Protein AF-A0A6N6STK9-F1 (afdb_monomer_lite)

Radius of gyration: 29.56 Å; chains: 1; bounding box: 48×67×91 Å

Foldseek 3Di:
DDDDDDDDDDDDDDDDDDDDPDDDDDDDPDPPPPPPPPPDDDDLDPPLLLLLLLLLLPVQQPPLDDPVLSVLSVVLNVVVLVVLVVPDPVSNVVSVVPSVVSNVVSCVQRVDNVSNDPVSSVSSVVSSVSSVVSVVPD

pLDDT: mean 76.58, std 23.42, range [32.66, 98.31]

Structure (mmCIF, N/CA/C/O backbone):
data_AF-A0A6N6STK9-F1
#
_entry.id   AF-A0A6N6STK9-F1
#
loop_
_atom_site.group_PDB
_atom_site.id
_atom_site.type_symbol
_atom_site.label_atom_id
_atom_site.label_alt_id
_atom_site.label_comp_id
_atom_site.label_asym_id
_atom_site.label_entity_id
_atom_site.label_seq_id
_atom_site.pdbx_PDB_ins_code
_atom_site.Cartn_x
_atom_site.Cartn_y
_atom_site.Cartn_z
_atom_site.occupancy
_atom_site.B_iso_or_equiv
_atom_site.auth_seq_id
_atom_site.auth_comp_id
_atom_site.auth_asym_id
_atom_site.auth_atom_id
_atom_site.pdbx_PDB_model_num
ATOM 1 N N . MET A 1 1 ? -16.388 42.573 -75.887 1.00 38.38 1 MET A N 1
ATOM 2 C CA . MET A 1 1 ? -17.301 43.676 -75.509 1.00 38.38 1 MET A CA 1
ATOM 3 C C . MET A 1 1 ? -17.906 43.329 -74.152 1.00 38.38 1 MET A C 1
ATOM 5 O O . MET A 1 1 ? -18.681 42.394 -74.072 1.00 38.38 1 MET A O 1
ATOM 9 N N . LEU A 1 2 ? -17.276 43.775 -73.062 1.00 44.00 2 LEU A N 1
ATOM 10 C CA . LEU A 1 2 ? -17.683 44.933 -72.243 1.00 44.00 2 LEU A CA 1
ATOM 11 C C . LEU A 1 2 ? -18.998 44.718 -71.475 1.00 44.00 2 LEU A C 1
ATOM 13 O O . LEU A 1 2 ? -20.073 44.893 -72.038 1.00 44.00 2 LEU A O 1
ATOM 17 N N . ARG A 1 3 ? -18.891 44.487 -70.158 1.00 40.38 3 ARG A N 1
ATOM 18 C CA . ARG A 1 3 ? -19.754 45.169 -69.180 1.00 40.38 3 ARG A CA 1
ATOM 19 C C . ARG A 1 3 ? -19.182 45.097 -67.761 1.00 40.38 3 ARG A C 1
ATOM 21 O O . ARG A 1 3 ? -19.411 44.166 -67.003 1.00 40.38 3 ARG A O 1
ATOM 28 N N . ILE A 1 4 ? -18.418 46.139 -67.451 1.00 51.75 4 ILE A N 1
ATOM 29 C CA . ILE A 1 4 ? -18.097 46.627 -66.111 1.00 51.75 4 ILE A CA 1
ATOM 30 C C . ILE A 1 4 ? -19.404 47.133 -65.491 1.00 51.75 4 ILE A C 1
ATOM 32 O O . ILE A 1 4 ? -20.083 47.938 -66.124 1.00 51.75 4 ILE A O 1
ATOM 36 N N . TRP A 1 5 ? -19.744 46.705 -64.276 1.00 32.66 5 TRP A N 1
ATOM 37 C CA . TRP A 1 5 ? -20.759 47.365 -63.449 1.00 32.66 5 TRP A CA 1
ATOM 38 C C . TRP A 1 5 ? -20.250 47.466 -62.006 1.00 32.66 5 TRP A C 1
ATOM 40 O O . TRP A 1 5 ? -20.144 46.446 -61.329 1.00 32.66 5 TRP A O 1
ATOM 50 N N . PRO A 1 6 ? -19.928 48.677 -61.523 1.00 59.69 6 PRO A N 1
ATOM 51 C CA . PRO A 1 6 ? -19.778 48.961 -60.110 1.00 59.69 6 PRO A CA 1
ATOM 52 C C . PRO A 1 6 ? -21.109 49.514 -59.591 1.00 59.69 6 PRO A C 1
ATOM 54 O O . PRO A 1 6 ? -21.715 50.376 -60.226 1.00 59.69 6 PRO A O 1
ATOM 57 N N . ARG A 1 7 ? -21.566 49.077 -58.420 1.00 47.59 7 ARG A N 1
ATOM 58 C CA . ARG A 1 7 ? -22.575 49.832 -57.671 1.00 47.59 7 ARG A CA 1
ATOM 59 C C . ARG A 1 7 ?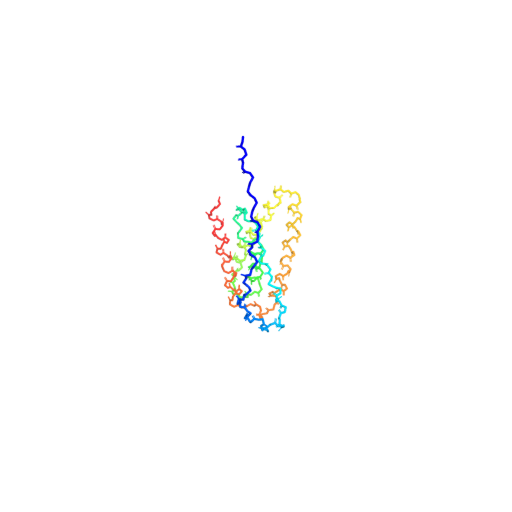 -22.292 49.740 -56.183 1.00 47.59 7 ARG A C 1
ATOM 61 O O . ARG A 1 7 ? -22.595 48.767 -55.506 1.00 47.59 7 ARG A O 1
ATOM 68 N N . ILE A 1 8 ? -21.632 50.800 -55.748 1.00 51.38 8 ILE A N 1
ATOM 69 C CA . ILE A 1 8 ? -21.420 51.220 -54.376 1.00 51.38 8 ILE A CA 1
ATOM 70 C C . ILE A 1 8 ? -22.757 51.789 -53.848 1.00 51.38 8 ILE A C 1
ATOM 72 O O . ILE A 1 8 ? -23.566 52.284 -54.635 1.00 51.38 8 ILE A O 1
ATOM 76 N N . TRP A 1 9 ? -22.884 51.802 -52.519 1.00 40.03 9 TRP A N 1
ATOM 77 C CA . TRP A 1 9 ? -23.775 52.615 -51.674 1.00 40.03 9 TRP A CA 1
ATOM 78 C C . TRP A 1 9 ? -25.085 51.967 -51.221 1.00 40.03 9 TRP A C 1
ATOM 80 O O . TRP A 1 9 ? -26.088 51.938 -51.923 1.00 40.03 9 TRP A O 1
ATOM 90 N N . GLY A 1 10 ? -25.063 51.552 -49.955 1.00 37.22 10 GLY A N 1
ATOM 91 C CA . GLY A 1 10 ? -26.228 51.239 -49.137 1.00 37.22 10 GLY A CA 1
ATOM 92 C C . GLY A 1 10 ? -25.853 51.344 -47.662 1.00 37.22 10 GLY A C 1
ATOM 93 O O . GLY A 1 10 ? -25.856 50.352 -46.945 1.00 37.22 10 GLY A O 1
ATOM 94 N N . VAL A 1 11 ? -25.432 52.537 -47.235 1.00 49.12 11 VAL A N 1
ATOM 95 C CA . VAL A 1 11 ? -25.320 52.896 -45.816 1.00 49.12 11 VAL A CA 1
ATOM 96 C C . VAL A 1 11 ? -26.725 53.243 -45.340 1.00 49.12 11 VAL A C 1
ATOM 98 O O . VAL A 1 11 ? -27.326 54.122 -45.948 1.00 49.12 11 VAL A O 1
ATOM 101 N N . LEU A 1 12 ? -27.212 52.571 -44.290 1.00 44.56 12 LEU A N 1
ATOM 102 C CA . LEU A 1 12 ? -28.144 53.050 -43.248 1.00 44.56 12 LEU A CA 1
ATOM 103 C C . LEU A 1 12 ? -29.009 51.894 -42.735 1.00 44.56 12 LEU A C 1
ATOM 105 O O . LEU A 1 12 ? -29.902 51.437 -43.437 1.00 44.56 12 LEU A O 1
ATOM 109 N N . ALA A 1 13 ? -28.771 51.479 -41.492 1.00 45.41 13 ALA A N 1
ATOM 110 C CA . ALA A 1 13 ? -29.809 51.330 -40.466 1.00 45.41 13 ALA A CA 1
ATOM 111 C C . ALA A 1 13 ? -29.171 50.755 -39.193 1.00 45.41 13 ALA A C 1
ATOM 113 O O . ALA A 1 13 ? -29.049 49.550 -38.999 1.00 45.41 13 ALA A O 1
ATOM 114 N N . VAL A 1 14 ? -28.733 51.671 -38.336 1.00 46.28 14 VAL A N 1
ATOM 115 C CA . VAL A 1 14 ? -28.488 51.438 -36.913 1.00 46.28 14 VAL A CA 1
ATOM 116 C C . VAL A 1 14 ? -29.839 51.201 -36.239 1.00 46.28 14 VAL A C 1
ATOM 118 O O . VAL A 1 14 ? -30.725 52.029 -36.429 1.00 46.28 14 VAL A O 1
ATOM 121 N N . ALA A 1 15 ? -29.982 50.135 -35.444 1.00 42.34 15 ALA A N 1
ATOM 122 C CA . ALA A 1 15 ? -30.592 50.155 -34.104 1.00 42.34 15 ALA A CA 1
ATOM 123 C C . ALA A 1 15 ? -30.916 48.741 -33.585 1.00 42.34 15 ALA A C 1
ATOM 125 O O . ALA A 1 15 ? -31.278 47.864 -34.361 1.00 42.34 15 ALA A O 1
ATOM 126 N N . ALA A 1 16 ? -30.899 48.625 -32.249 1.00 40.81 16 ALA A N 1
ATOM 127 C CA . ALA A 1 16 ? -31.400 47.531 -31.402 1.00 40.81 16 ALA A CA 1
ATOM 128 C C . ALA A 1 16 ? -30.429 46.333 -31.248 1.00 40.81 16 ALA A C 1
ATOM 130 O O . ALA A 1 16 ? -30.071 45.695 -32.222 1.00 40.81 16 ALA A O 1
ATOM 131 N N . LEU A 1 17 ? -29.933 45.933 -30.072 1.00 44.50 17 LEU A N 1
ATOM 132 C CA . LEU A 1 17 ? -30.341 46.171 -28.689 1.00 44.50 17 LEU A CA 1
ATOM 133 C C . LEU A 1 17 ? -29.118 46.163 -27.757 1.00 44.50 17 LEU A C 1
ATOM 135 O O . LEU A 1 17 ? -28.326 45.224 -27.751 1.00 44.50 17 LEU A O 1
ATOM 139 N N . THR A 1 18 ? -29.025 47.176 -26.903 1.00 50.12 18 THR A N 1
ATOM 140 C CA . THR A 1 18 ? -28.259 47.140 -25.655 1.00 50.12 18 THR A CA 1
ATOM 141 C C . THR A 1 18 ? -29.120 46.492 -24.577 1.00 50.12 18 THR A C 1
ATOM 143 O O . THR A 1 18 ? -30.132 47.070 -24.182 1.00 50.12 18 THR A O 1
ATOM 146 N N . ALA A 1 19 ? -28.721 45.326 -24.074 1.00 42.75 19 ALA A N 1
ATOM 147 C CA . ALA A 1 19 ? -29.289 44.773 -22.852 1.00 42.75 19 ALA A CA 1
ATOM 148 C C . ALA A 1 19 ? -28.215 44.051 -22.027 1.00 42.75 19 ALA A C 1
ATOM 150 O O . ALA A 1 19 ? -27.584 43.099 -22.476 1.00 42.75 19 ALA A O 1
ATOM 151 N N . THR A 1 20 ? -28.069 44.540 -20.793 1.00 47.59 20 THR A N 1
ATOM 152 C CA . THR A 1 20 ? -27.539 43.857 -19.602 1.00 47.59 20 THR A CA 1
ATOM 153 C C . THR A 1 20 ? -26.073 43.415 -19.608 1.00 47.59 20 THR A C 1
ATOM 155 O O . THR A 1 20 ? -25.760 42.235 -19.704 1.00 47.59 20 THR A O 1
ATOM 158 N N . ALA A 1 21 ? -25.177 44.363 -19.325 1.00 45.75 21 ALA A N 1
ATOM 159 C CA . ALA A 1 21 ? -23.963 44.083 -18.558 1.00 45.75 21 ALA A CA 1
ATOM 160 C C . ALA A 1 21 ? -24.180 44.592 -17.124 1.00 45.75 21 ALA A C 1
ATOM 162 O O . ALA A 1 21 ? -23.883 45.741 -16.807 1.00 45.75 21 ALA A O 1
ATOM 163 N N . MET A 1 22 ? -24.762 43.753 -16.267 1.00 47.50 22 MET A N 1
ATOM 164 C CA . MET A 1 22 ? -24.820 44.003 -14.830 1.00 47.50 22 MET A CA 1
ATOM 165 C C . MET A 1 22 ? -24.179 42.837 -14.086 1.00 47.50 22 MET A C 1
ATOM 167 O O . MET A 1 22 ? -24.657 41.713 -14.158 1.00 47.50 22 MET A O 1
ATOM 171 N N . VAL A 1 23 ? -23.120 43.204 -13.358 1.00 50.56 23 VAL A N 1
ATOM 172 C CA . VAL A 1 23 ? -22.666 42.646 -12.079 1.00 50.56 23 VAL A CA 1
ATOM 173 C C . VAL A 1 23 ? -22.278 41.174 -12.099 1.00 50.56 23 VAL A C 1
ATOM 175 O O . VAL A 1 23 ? -23.160 40.349 -12.035 1.00 50.56 23 VAL A O 1
ATOM 178 N N . TRP A 1 24 ? -20.975 40.874 -12.055 1.00 41.16 24 TRP A N 1
ATOM 179 C CA . TRP A 1 24 ? -20.377 39.880 -11.140 1.00 41.16 24 TRP A CA 1
ATOM 180 C C . TRP A 1 24 ? -18.868 40.152 -11.052 1.00 41.16 24 TRP A C 1
ATOM 182 O O . TRP A 1 24 ? -18.045 39.536 -11.725 1.00 41.16 24 TRP A O 1
ATOM 192 N N . PHE A 1 25 ? -18.508 41.130 -10.222 1.00 51.31 25 PHE A N 1
ATOM 193 C CA . PHE A 1 25 ? -17.200 41.146 -9.573 1.00 51.31 25 PHE A CA 1
ATOM 194 C C . PHE A 1 25 ? -17.302 40.244 -8.330 1.00 51.31 25 PHE A C 1
ATOM 196 O O . PHE A 1 25 ? -18.352 40.210 -7.693 1.00 51.31 25 PHE A O 1
ATOM 203 N N . VAL A 1 26 ? -16.197 39.587 -7.964 1.00 52.88 26 VAL A N 1
ATOM 204 C CA . VAL A 1 26 ? -15.996 38.756 -6.754 1.00 52.88 26 VAL A CA 1
ATOM 205 C C . VAL A 1 26 ? -16.406 37.277 -6.866 1.00 52.88 26 VAL A C 1
ATOM 207 O O . VAL A 1 26 ? -17.347 36.817 -6.230 1.00 52.88 26 VAL A O 1
ATOM 210 N N . ASN A 1 27 ? -15.610 36.493 -7.600 1.00 50.50 27 ASN A N 1
ATOM 211 C CA . ASN A 1 27 ? -15.127 35.196 -7.104 1.00 50.50 27 ASN A CA 1
ATOM 212 C C . ASN A 1 27 ? -13.958 34.719 -7.988 1.00 50.50 27 ASN A C 1
ATOM 214 O O . ASN A 1 27 ? -14.192 34.405 -9.157 1.00 50.50 27 ASN A O 1
ATOM 218 N N . PRO A 1 28 ? -12.696 34.665 -7.519 1.00 48.69 28 PRO A N 1
ATOM 219 C CA . PRO A 1 28 ? -11.693 33.894 -8.243 1.00 48.69 28 PRO A CA 1
ATOM 220 C C . PRO A 1 28 ? -12.160 32.430 -8.238 1.00 48.69 28 PRO A C 1
ATOM 222 O O . PRO A 1 28 ? -12.499 31.921 -7.167 1.00 48.69 28 PRO A O 1
ATOM 225 N N . PRO A 1 29 ? -12.220 31.735 -9.390 1.00 45.94 29 PRO A N 1
ATOM 226 C CA . PRO A 1 29 ? -12.547 30.322 -9.382 1.00 45.94 29 PRO A CA 1
ATOM 227 C C . PRO A 1 29 ? -11.518 29.630 -8.497 1.00 45.94 29 PRO A C 1
ATOM 229 O O . PRO A 1 29 ? -10.314 29.673 -8.768 1.00 45.94 29 PRO A O 1
ATOM 232 N N . SER A 1 30 ? -12.004 29.019 -7.413 1.00 49.41 30 SER A N 1
ATOM 233 C CA . SER A 1 30 ? -11.274 28.012 -6.660 1.00 49.41 30 SER A CA 1
ATOM 234 C C . SER A 1 30 ? -10.543 27.155 -7.680 1.00 49.41 30 SER A C 1
ATOM 236 O O . SER A 1 30 ? -11.181 26.676 -8.623 1.00 49.41 30 SER A O 1
ATOM 238 N N . ARG A 1 31 ? -9.216 27.028 -7.551 1.00 45.25 31 ARG A N 1
ATOM 239 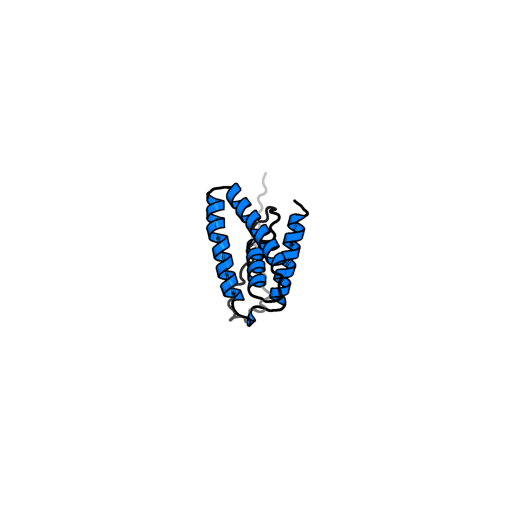C CA . ARG A 1 31 ? -8.430 26.100 -8.362 1.00 45.25 31 ARG A CA 1
ATOM 240 C C . ARG A 1 31 ? -9.093 24.736 -8.206 1.00 45.25 31 ARG A C 1
ATOM 242 O O . ARG A 1 31 ? -8.864 24.049 -7.218 1.00 45.25 31 ARG A O 1
ATOM 249 N N . ARG A 1 32 ? -9.972 24.378 -9.145 1.00 41.47 32 ARG A N 1
ATOM 250 C CA . ARG A 1 32 ? -10.422 23.009 -9.319 1.00 41.47 32 ARG A CA 1
ATOM 251 C C . ARG A 1 32 ? -9.134 22.280 -9.619 1.00 41.47 32 ARG A C 1
ATOM 253 O O . ARG A 1 32 ? -8.527 22.528 -10.659 1.00 41.47 32 ARG A O 1
ATOM 260 N N . SER A 1 33 ? -8.673 21.485 -8.664 1.00 46.59 33 SER A N 1
ATOM 261 C CA . SER A 1 33 ? -7.682 20.453 -8.908 1.00 46.59 33 SER A CA 1
ATOM 262 C C . SER A 1 33 ? -8.118 19.760 -10.191 1.00 46.59 33 SER A C 1
ATOM 264 O O . SER A 1 33 ? -9.192 19.157 -10.227 1.00 46.59 33 SER A O 1
ATOM 266 N N . ALA A 1 34 ? -7.376 19.967 -11.280 1.00 38.31 34 ALA A N 1
ATOM 267 C CA . ALA A 1 34 ? -7.655 19.259 -12.513 1.00 38.31 34 ALA A CA 1
ATOM 268 C C . ALA A 1 34 ? -7.599 17.765 -12.165 1.00 38.31 34 ALA A C 1
ATOM 270 O O . ALA A 1 34 ? -6.638 17.357 -11.500 1.00 38.31 34 ALA A O 1
ATOM 271 N N . PRO A 1 35 ? -8.604 16.950 -12.532 1.00 40.41 35 PRO A N 1
ATOM 272 C CA . PRO A 1 35 ? -8.427 15.515 -12.449 1.00 40.41 35 PRO A CA 1
ATOM 273 C C . PRO A 1 35 ? -7.205 15.198 -13.307 1.00 40.41 35 PRO A C 1
ATOM 275 O O . PRO A 1 35 ? -7.151 15.568 -14.481 1.00 40.41 35 PRO A O 1
ATOM 278 N N . VAL A 1 36 ? -6.183 14.606 -12.691 1.00 44.69 36 VAL A N 1
ATOM 279 C CA . VAL A 1 36 ? -5.028 14.089 -13.415 1.00 44.69 36 VAL A CA 1
ATOM 280 C C . VAL A 1 36 ? -5.582 13.060 -14.395 1.00 44.69 36 VAL A C 1
ATOM 282 O O . VAL A 1 36 ? -5.953 11.959 -13.997 1.00 44.69 36 VAL A O 1
ATOM 285 N N . ALA A 1 37 ? -5.693 13.440 -15.665 1.00 38.16 37 ALA A N 1
ATOM 286 C CA . ALA A 1 37 ? -5.945 12.513 -16.750 1.00 38.16 37 ALA A CA 1
ATOM 287 C C . ALA A 1 37 ? -4.651 11.720 -16.947 1.00 38.16 37 ALA A C 1
ATOM 289 O O . ALA A 1 37 ? -3.739 12.146 -17.656 1.00 38.16 37 ALA A O 1
ATOM 290 N N . ILE A 1 38 ? -4.530 10.610 -16.222 1.00 47.59 38 ILE A N 1
ATOM 291 C CA . ILE A 1 38 ? -3.488 9.623 -16.474 1.00 47.59 38 ILE A CA 1
ATOM 292 C C . ILE A 1 38 ? -3.931 8.904 -17.746 1.00 47.59 38 ILE A C 1
ATOM 294 O O . ILE A 1 38 ? -4.986 8.278 -17.753 1.00 47.59 38 ILE A O 1
ATOM 298 N N . ALA A 1 39 ? -3.170 9.061 -18.828 1.00 37.00 39 ALA A N 1
ATOM 299 C CA . ALA A 1 39 ? -3.409 8.360 -20.080 1.00 37.00 39 ALA A CA 1
ATOM 300 C C . ALA A 1 39 ? -3.511 6.845 -19.820 1.00 37.00 39 ALA A C 1
ATOM 302 O O . ALA A 1 39 ? -2.575 6.228 -19.307 1.00 37.00 39 ALA A O 1
ATOM 303 N N . GLU A 1 40 ? -4.674 6.282 -20.137 1.00 43.41 40 GLU A N 1
ATOM 304 C CA . GLU A 1 40 ? -4.973 4.855 -20.085 1.00 43.41 40 GLU A CA 1
ATOM 305 C C . GLU A 1 40 ? -4.254 4.128 -21.229 1.00 43.41 40 GLU A C 1
ATOM 307 O O . GLU A 1 40 ? -4.672 4.190 -22.381 1.00 43.41 40 GLU A O 1
ATOM 312 N N . GLU A 1 41 ? -3.189 3.401 -20.892 1.00 35.94 41 GLU A N 1
ATOM 313 C CA . GLU A 1 41 ? -2.870 2.121 -21.532 1.00 35.94 41 GLU A CA 1
ATOM 314 C C . GLU A 1 41 ? -3.077 1.004 -20.488 1.00 35.94 41 GLU A C 1
ATOM 316 O O . GLU A 1 41 ? -2.834 1.227 -19.293 1.00 35.94 41 GLU A O 1
ATOM 321 N N . PRO A 1 42 ? -3.569 -0.185 -20.886 1.00 41.97 42 PRO A N 1
ATOM 322 C CA . PRO A 1 42 ? -4.249 -1.109 -19.989 1.00 41.97 42 PRO A CA 1
ATOM 323 C C . PRO A 1 42 ? -3.239 -1.964 -19.227 1.00 41.97 42 PRO A C 1
ATOM 325 O O . PRO A 1 42 ? -2.981 -3.120 -19.549 1.00 41.97 42 PRO A O 1
ATOM 328 N N . MET A 1 43 ? -2.666 -1.416 -18.165 1.00 47.16 43 MET A N 1
ATOM 329 C CA . MET A 1 43 ? -2.212 -2.274 -17.079 1.00 47.16 43 MET A CA 1
ATOM 330 C C . MET A 1 43 ? -3.466 -2.737 -16.306 1.00 47.16 43 MET A C 1
ATOM 332 O O . MET A 1 43 ? -4.351 -1.915 -16.055 1.00 47.16 43 MET A O 1
ATOM 336 N N . PRO A 1 44 ? -3.574 -3.999 -15.853 1.00 46.12 44 PRO A N 1
ATOM 337 C CA . PRO A 1 44 ? -4.551 -4.374 -14.836 1.00 46.12 44 PRO A CA 1
ATOM 338 C C . PRO A 1 44 ? -4.070 -3.818 -13.483 1.00 46.12 44 PRO A C 1
ATOM 340 O O . PRO A 1 44 ? -3.682 -4.548 -12.575 1.00 46.12 44 PRO A O 1
ATOM 343 N N . ILE A 1 45 ? -4.009 -2.487 -13.375 1.00 46.53 45 ILE A N 1
ATOM 344 C CA . ILE A 1 45 ? -3.677 -1.759 -12.155 1.00 46.53 45 ILE A CA 1
ATOM 345 C C . ILE A 1 45 ? -4.951 -1.790 -11.313 1.00 46.53 45 ILE A C 1
ATOM 347 O O . ILE A 1 45 ? -5.848 -0.971 -11.491 1.00 46.53 45 ILE A O 1
ATOM 351 N N . ALA A 1 46 ? -5.031 -2.664 -10.314 1.00 47.31 46 ALA A N 1
ATOM 352 C CA . ALA A 1 46 ? -5.544 -2.130 -9.058 1.00 47.31 46 ALA A CA 1
ATOM 353 C C . ALA A 1 46 ? -4.572 -0.985 -8.718 1.00 47.31 46 ALA A C 1
ATOM 355 O O . ALA A 1 46 ? -3.392 -1.302 -8.533 1.00 47.31 46 ALA A O 1
ATOM 356 N N . PRO A 1 47 ? -4.989 0.300 -8.788 1.00 68.44 47 PRO A N 1
ATOM 357 C CA . PRO A 1 47 ? -4.087 1.452 -8.775 1.00 68.44 47 PRO A CA 1
ATOM 358 C C . PRO A 1 47 ? -3.067 1.266 -7.656 1.00 68.44 47 PRO A C 1
ATOM 360 O O . PRO A 1 47 ? -3.428 1.208 -6.486 1.00 68.44 47 PRO A O 1
ATOM 363 N N . SER A 1 48 ? -1.803 1.040 -8.020 1.00 75.50 48 SER A N 1
ATOM 364 C CA . SER A 1 48 ? -0.811 0.422 -7.129 1.00 75.50 48 SER A CA 1
ATOM 365 C C . SER A 1 48 ? -0.551 1.260 -5.881 1.00 75.50 48 SER A C 1
ATOM 367 O O . SER A 1 48 ? -0.354 0.709 -4.802 1.00 75.50 48 SER A O 1
ATOM 369 N N . GLY A 1 49 ? -0.661 2.586 -5.996 1.00 81.12 49 GLY A N 1
ATOM 370 C CA . GLY A 1 49 ? -0.636 3.482 -4.843 1.00 81.12 49 GLY A CA 1
ATOM 371 C C . GLY A 1 49 ? -1.862 3.373 -3.933 1.00 81.12 49 GLY A C 1
ATOM 372 O O . GLY A 1 49 ? -1.723 3.488 -2.721 1.00 81.12 49 GLY A O 1
ATOM 373 N N . LEU A 1 50 ? -3.045 3.063 -4.469 1.00 89.31 50 LEU A N 1
ATOM 374 C CA . LEU A 1 50 ? -4.240 2.803 -3.656 1.00 89.31 50 LEU A CA 1
ATOM 375 C C . LEU A 1 50 ? -4.160 1.451 -2.938 1.00 89.31 50 LEU A C 1
ATOM 377 O O . LEU A 1 50 ? -4.678 1.328 -1.833 1.00 89.31 50 LEU A O 1
ATOM 381 N N . ALA A 1 51 ? -3.469 0.458 -3.508 1.00 94.69 51 ALA A N 1
ATOM 382 C CA . ALA A 1 51 ? -3.171 -0.782 -2.789 1.00 94.69 51 ALA A CA 1
ATOM 383 C C . ALA A 1 51 ? -2.258 -0.517 -1.576 1.00 94.69 51 ALA A C 1
ATOM 385 O O . ALA A 1 51 ? -2.506 -1.053 -0.499 1.00 94.69 51 ALA A O 1
ATOM 386 N N . VAL A 1 52 ? -1.259 0.367 -1.713 1.00 96.31 52 VAL A N 1
ATOM 387 C CA . VAL A 1 52 ? -0.427 0.812 -0.578 1.00 96.31 52 VAL A CA 1
ATOM 388 C C . VAL A 1 52 ? -1.278 1.505 0.489 1.00 96.31 52 VAL A C 1
ATOM 390 O O . VAL A 1 52 ? -1.147 1.190 1.669 1.00 96.31 52 VAL A O 1
ATOM 393 N N . ALA A 1 53 ? -2.192 2.393 0.087 1.00 95.62 53 ALA A N 1
ATOM 394 C CA . ALA A 1 53 ? -3.128 3.022 1.018 1.00 95.62 53 ALA A CA 1
ATOM 395 C C . ALA A 1 53 ? -3.976 1.981 1.768 1.00 95.62 53 ALA A C 1
ATOM 397 O O . ALA A 1 53 ? -4.079 2.037 2.988 1.00 95.62 53 ALA A O 1
ATOM 398 N N . ALA A 1 54 ? -4.532 0.995 1.058 1.00 97.06 54 ALA A N 1
ATOM 399 C CA . ALA A 1 54 ? -5.351 -0.061 1.651 1.00 97.06 54 ALA A CA 1
ATOM 400 C C . ALA A 1 54 ? -4.563 -0.933 2.641 1.00 97.06 54 ALA A C 1
ATOM 402 O O . ALA A 1 54 ? -5.079 -1.242 3.714 1.00 97.06 54 ALA A O 1
ATOM 403 N N . LYS A 1 55 ? -3.301 -1.265 2.327 1.00 97.44 55 LYS A N 1
ATOM 404 C CA . LYS A 1 55 ? -2.381 -1.935 3.260 1.00 97.44 55 LYS A CA 1
ATOM 405 C C . LYS A 1 55 ? -2.210 -1.115 4.539 1.00 97.44 55 LYS A C 1
ATOM 407 O O . LYS A 1 55 ? -2.377 -1.652 5.628 1.00 97.44 55 LYS A O 1
ATOM 412 N N . VAL A 1 56 ? -1.893 0.175 4.416 1.00 97.75 56 VAL A N 1
ATOM 413 C CA . VAL A 1 56 ? -1.679 1.048 5.580 1.00 97.75 56 VAL A CA 1
ATOM 414 C C . VAL A 1 56 ? -2.944 1.167 6.428 1.00 97.75 56 VAL A C 1
ATOM 416 O O . VAL A 1 56 ? -2.867 1.019 7.644 1.00 97.75 56 VAL A O 1
ATOM 419 N N . ILE A 1 57 ? -4.109 1.353 5.802 1.00 97.38 57 ILE A N 1
ATOM 420 C CA . ILE A 1 57 ? -5.393 1.376 6.513 1.00 97.38 57 ILE A CA 1
ATOM 421 C C . ILE A 1 57 ? -5.629 0.044 7.229 1.00 97.38 57 ILE A C 1
ATOM 423 O O . ILE A 1 57 ? -6.002 0.051 8.393 1.00 97.38 57 ILE A O 1
ATOM 427 N N . GLY A 1 58 ? -5.372 -1.097 6.587 1.00 97.19 58 GLY A N 1
ATOM 428 C CA . GLY A 1 58 ? -5.499 -2.406 7.231 1.00 97.19 58 GLY A CA 1
ATOM 429 C C . GLY A 1 58 ? -4.574 -2.596 8.439 1.00 97.19 58 GLY A C 1
ATOM 430 O O . GLY A 1 58 ? -4.947 -3.276 9.389 1.00 97.19 58 GLY A O 1
ATOM 431 N N . LEU A 1 59 ? -3.391 -1.974 8.424 1.00 97.31 59 LEU A N 1
ATOM 432 C CA . LEU A 1 59 ? -2.429 -2.020 9.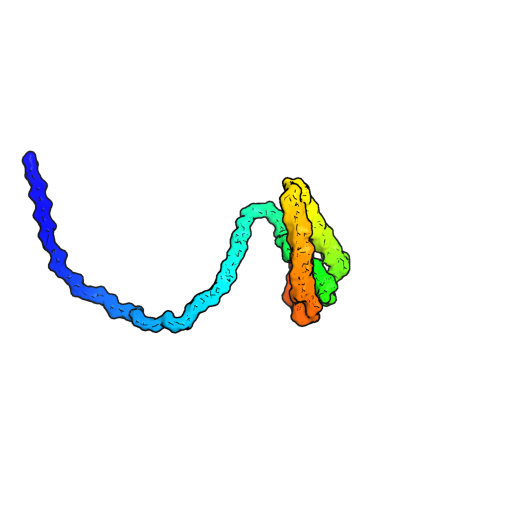530 1.00 97.31 59 LEU A CA 1
ATOM 433 C C . LEU A 1 59 ? -2.776 -1.062 10.677 1.00 97.31 59 LEU A C 1
ATOM 435 O O . LEU A 1 59 ? -2.542 -1.394 11.836 1.00 97.31 59 LEU A O 1
ATOM 439 N N . GLN A 1 60 ? -3.279 0.134 10.366 1.00 96.06 60 GLN A N 1
ATOM 440 C CA . GLN A 1 60 ? -3.486 1.205 11.349 1.00 96.06 60 GLN A CA 1
ATOM 441 C C . GLN A 1 60 ? -4.930 1.280 11.864 1.00 96.06 60 GLN A C 1
ATOM 443 O O . GLN A 1 60 ? -5.154 1.630 13.022 1.00 96.06 60 GLN A O 1
ATOM 448 N N . CYS A 1 61 ? -5.909 0.917 11.036 1.00 95.44 61 CYS A N 1
ATOM 449 C CA . CYS A 1 61 ? -7.330 0.967 11.359 1.00 95.44 61 CYS A CA 1
ATOM 450 C C . CYS A 1 61 ? -7.855 -0.424 11.719 1.00 95.44 61 CYS A C 1
ATOM 452 O O . CYS A 1 61 ? -8.181 -1.246 10.858 1.00 95.44 61 CYS A O 1
ATOM 454 N N . GLY A 1 62 ? -7.948 -0.685 13.025 1.00 94.00 62 GLY A N 1
ATOM 455 C CA . GLY A 1 62 ? -8.416 -1.964 13.555 1.00 94.00 62 GLY A CA 1
ATOM 456 C C . GLY A 1 62 ? -9.777 -2.373 12.981 1.00 94.00 62 GLY A C 1
ATOM 457 O O . GLY A 1 62 ? -10.736 -1.609 13.020 1.00 94.00 62 GLY A O 1
ATOM 458 N N . GLY A 1 63 ? -9.869 -3.593 12.445 1.00 93.06 63 GLY A N 1
ATOM 459 C CA . GLY A 1 63 ? -11.103 -4.134 11.859 1.00 93.06 63 GLY A CA 1
ATOM 460 C C . GLY A 1 63 ? -11.391 -3.694 10.416 1.00 93.06 63 GLY A C 1
ATOM 461 O O . GLY A 1 63 ? -12.423 -4.084 9.857 1.00 93.06 63 GLY A O 1
ATOM 462 N N . ALA A 1 64 ? -10.507 -2.907 9.790 1.00 96.38 64 ALA A N 1
ATOM 463 C CA . ALA A 1 64 ? -10.591 -2.631 8.357 1.00 96.38 64 ALA A CA 1
ATOM 464 C C . ALA A 1 64 ? -10.302 -3.899 7.541 1.00 96.38 64 ALA A C 1
ATOM 466 O O . ALA A 1 64 ? -11.120 -4.269 6.696 1.00 96.38 64 ALA A O 1
ATOM 467 N N . LEU A 1 65 ? -9.191 -4.572 7.859 1.00 97.62 65 LEU A N 1
ATOM 468 C CA . LEU A 1 65 ? -8.723 -5.825 7.265 1.00 97.62 65 LEU A CA 1
ATOM 469 C C . LEU A 1 65 ? -8.126 -6.735 8.349 1.00 97.62 65 LEU A C 1
ATOM 471 O O . LEU A 1 65 ? -7.665 -6.262 9.389 1.00 97.62 65 LEU A O 1
ATOM 475 N N . THR A 1 66 ? -8.119 -8.041 8.100 1.00 98.31 66 THR A N 1
ATOM 476 C CA . THR A 1 66 ? -7.368 -9.022 8.898 1.00 98.31 66 THR A CA 1
ATOM 477 C C . THR A 1 66 ? -5.881 -9.048 8.505 1.00 98.31 66 THR A C 1
ATOM 479 O O . THR A 1 66 ? -5.529 -8.599 7.411 1.00 98.31 66 THR A O 1
ATOM 482 N N . PRO A 1 67 ? -4.983 -9.600 9.347 1.00 97.69 67 PRO A N 1
ATOM 483 C CA . PRO A 1 67 ? -3.566 -9.732 8.998 1.00 97.69 67 PRO A CA 1
ATOM 484 C C . PRO A 1 67 ? -3.320 -10.498 7.689 1.00 97.69 67 PRO A C 1
ATOM 486 O O . PRO A 1 67 ? -2.481 -10.086 6.890 1.00 97.69 67 PRO A O 1
ATOM 489 N N . ASP A 1 68 ? -4.087 -11.562 7.438 1.00 98.12 68 ASP A N 1
ATOM 490 C CA . ASP A 1 68 ? -3.973 -12.360 6.211 1.00 98.12 68 ASP A CA 1
ATOM 491 C C . ASP A 1 68 ? -4.407 -11.559 4.975 1.00 98.12 68 ASP A C 1
ATOM 493 O O . ASP A 1 68 ? -3.749 -11.596 3.936 1.00 98.12 68 ASP A O 1
ATOM 497 N N . GLU A 1 69 ? -5.466 -10.757 5.092 1.00 98.25 69 GLU A N 1
ATOM 498 C CA . GLU A 1 69 ? -5.929 -9.880 4.011 1.00 98.25 69 GLU A CA 1
ATOM 499 C C . GLU A 1 69 ? -4.938 -8.749 3.716 1.00 98.25 69 GLU A C 1
ATOM 501 O O . GLU A 1 69 ? -4.711 -8.402 2.555 1.00 98.25 69 GLU A O 1
ATOM 506 N N . VAL A 1 70 ? -4.294 -8.196 4.748 1.00 98.19 70 VAL A N 1
ATOM 507 C CA . VAL A 1 70 ? -3.191 -7.244 4.565 1.00 98.19 70 VAL A CA 1
ATOM 508 C C . VAL A 1 70 ? -2.030 -7.911 3.826 1.00 98.19 70 VAL A C 1
ATOM 510 O O . VAL A 1 70 ? -1.471 -7.311 2.905 1.00 98.19 70 VAL A O 1
ATOM 513 N N . ALA A 1 71 ? -1.694 -9.157 4.171 1.00 97.75 71 ALA A N 1
ATOM 514 C CA . ALA A 1 71 ? -0.651 -9.916 3.487 1.00 97.75 71 ALA A CA 1
ATOM 515 C C . ALA A 1 71 ? -1.004 -10.212 2.015 1.00 97.75 71 ALA A C 1
ATOM 517 O O . ALA A 1 71 ? -0.120 -10.177 1.157 1.00 97.75 71 ALA A O 1
ATOM 518 N N . GLU A 1 72 ? -2.281 -10.438 1.680 1.00 96.06 72 GLU A N 1
ATOM 519 C CA . GLU A 1 72 ? -2.729 -10.571 0.284 1.00 96.06 72 GLU A CA 1
ATOM 520 C C . GLU A 1 72 ? -2.457 -9.296 -0.533 1.00 96.06 72 GLU A C 1
ATOM 522 O O . GLU A 1 72 ? -1.943 -9.369 -1.659 1.00 96.06 72 GLU A O 1
ATOM 527 N N . ILE A 1 73 ? -2.779 -8.126 0.031 1.00 96.31 73 ILE A N 1
ATOM 528 C CA . ILE A 1 73 ? -2.521 -6.826 -0.602 1.00 96.31 73 ILE A CA 1
ATOM 529 C C . ILE A 1 73 ? -1.013 -6.579 -0.723 1.00 96.31 73 ILE A C 1
ATOM 531 O O . ILE A 1 73 ? -0.547 -6.157 -1.784 1.00 96.31 73 ILE A O 1
ATOM 535 N N . ASP A 1 74 ? -0.234 -6.885 0.316 1.00 96.25 74 ASP A N 1
ATOM 536 C CA . ASP A 1 74 ? 1.224 -6.728 0.302 1.00 96.25 74 ASP A CA 1
ATOM 537 C C . ASP A 1 74 ? 1.885 -7.614 -0.764 1.00 96.25 74 ASP A C 1
ATOM 539 O O . ASP A 1 74 ? 2.707 -7.147 -1.556 1.00 96.25 74 ASP A O 1
ATOM 543 N N . ALA A 1 75 ? 1.441 -8.866 -0.894 1.00 95.56 75 ALA A N 1
ATOM 544 C CA . ALA A 1 75 ? 1.911 -9.762 -1.944 1.00 95.56 75 ALA A CA 1
ATOM 545 C C . ALA A 1 75 ? 1.584 -9.228 -3.349 1.00 95.56 75 ALA A C 1
ATOM 547 O O . ALA A 1 75 ? 2.378 -9.394 -4.281 1.00 95.56 75 ALA A O 1
ATOM 548 N N . TYR A 1 76 ? 0.421 -8.593 -3.535 1.00 94.00 76 TYR A N 1
ATOM 549 C CA . TYR A 1 76 ? 0.088 -7.916 -4.790 1.00 94.00 76 TYR A CA 1
ATOM 550 C C . TYR A 1 76 ? 1.015 -6.725 -5.061 1.00 94.00 76 TYR A C 1
ATOM 552 O O . TYR A 1 76 ? 1.575 -6.638 -6.155 1.00 94.00 76 TYR A O 1
ATOM 560 N N . ILE A 1 77 ? 1.248 -5.862 -4.068 1.00 94.12 77 ILE A N 1
ATOM 561 C CA . ILE A 1 77 ? 2.195 -4.741 -4.165 1.00 94.12 77 ILE A CA 1
ATOM 562 C C . ILE A 1 77 ? 3.593 -5.246 -4.548 1.00 94.12 77 ILE A C 1
ATOM 564 O O . ILE A 1 77 ? 4.224 -4.695 -5.453 1.00 94.12 77 ILE A O 1
ATOM 568 N N . GLY A 1 78 ? 4.050 -6.338 -3.929 1.00 93.56 78 GLY A N 1
ATOM 569 C CA . GLY A 1 78 ? 5.324 -6.984 -4.240 1.00 93.56 78 GLY A CA 1
ATOM 570 C C . GLY A 1 78 ? 5.428 -7.432 -5.701 1.00 93.56 78 GLY A C 1
ATOM 571 O O . GLY A 1 78 ? 6.426 -7.138 -6.361 1.00 93.56 78 GLY A O 1
ATOM 572 N N . ARG A 1 79 ? 4.379 -8.066 -6.249 1.00 93.25 79 ARG A N 1
ATOM 573 C CA . ARG A 1 79 ? 4.331 -8.442 -7.677 1.00 93.25 79 ARG A CA 1
ATOM 574 C C . ARG A 1 79 ? 4.382 -7.224 -8.592 1.00 93.25 79 ARG A C 1
ATOM 576 O O . ARG A 1 79 ? 5.111 -7.242 -9.580 1.00 93.25 79 ARG A O 1
ATOM 583 N N . VAL A 1 80 ? 3.657 -6.156 -8.255 1.00 91.56 80 VAL A N 1
ATOM 584 C CA . VAL A 1 80 ? 3.697 -4.910 -9.032 1.00 91.56 80 VAL A CA 1
ATOM 585 C C . VAL A 1 80 ? 5.110 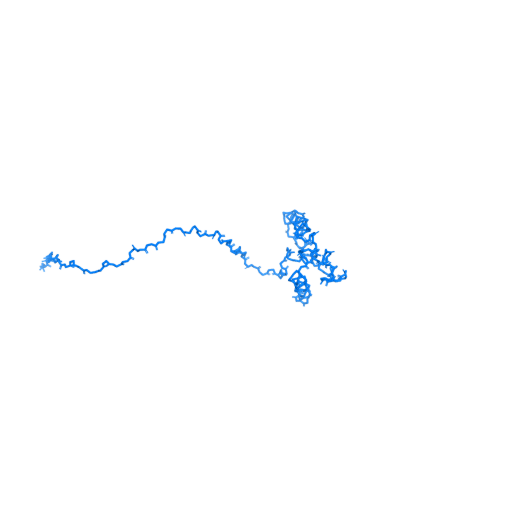-4.329 -9.028 1.00 91.56 80 VAL A C 1
ATOM 587 O O . VAL A 1 80 ? 5.646 -4.030 -10.093 1.00 91.56 80 VAL A O 1
ATOM 590 N N . ARG A 1 81 ? 5.754 -4.225 -7.860 1.00 91.25 81 ARG A N 1
ATOM 591 C CA . ARG A 1 81 ? 7.128 -3.717 -7.736 1.00 91.25 81 ARG A CA 1
ATOM 592 C C . ARG A 1 81 ? 8.131 -4.575 -8.515 1.00 91.25 81 ARG A C 1
ATOM 594 O O . ARG A 1 81 ? 8.999 -4.023 -9.191 1.00 91.25 81 ARG A O 1
ATOM 601 N N . ALA A 1 82 ? 7.975 -5.899 -8.496 1.00 90.75 82 ALA A N 1
ATOM 602 C CA . ALA A 1 82 ? 8.767 -6.807 -9.325 1.00 90.75 82 ALA A CA 1
ATOM 603 C C . ALA A 1 82 ? 8.541 -6.565 -10.830 1.00 90.75 82 ALA A C 1
ATOM 605 O O . ALA A 1 82 ? 9.498 -6.576 -11.600 1.00 90.75 82 ALA A O 1
ATOM 606 N N . GLY A 1 83 ? 7.306 -6.261 -11.240 1.00 91.19 83 GLY A N 1
ATOM 607 C CA . GLY A 1 83 ? 6.978 -5.860 -12.609 1.00 91.19 83 GLY A CA 1
ATOM 608 C C . GLY A 1 83 ? 7.726 -4.601 -13.056 1.00 91.19 83 GLY A C 1
ATOM 609 O O . GLY A 1 83 ? 8.324 -4.597 -14.128 1.00 91.19 83 GLY A O 1
ATOM 610 N N . TYR A 1 84 ? 7.787 -3.560 -12.215 1.00 88.56 84 TYR A N 1
ATOM 611 C CA . TYR A 1 84 ? 8.627 -2.381 -12.487 1.00 88.56 84 TYR A CA 1
ATOM 612 C C . TYR A 1 84 ? 10.106 -2.763 -12.613 1.00 88.56 84 TYR A C 1
ATOM 614 O O . TYR A 1 84 ? 10.781 -2.329 -13.545 1.00 88.56 84 TYR A O 1
ATOM 622 N N . ALA A 1 85 ? 10.606 -3.607 -11.706 1.00 87.38 85 ALA A N 1
ATOM 623 C CA . ALA A 1 85 ? 12.000 -4.034 -11.725 1.00 87.38 85 ALA A CA 1
ATOM 624 C C . ALA A 1 85 ? 12.381 -4.825 -12.988 1.00 87.38 85 ALA A C 1
ATOM 626 O O . ALA A 1 85 ? 13.523 -4.734 -13.437 1.00 87.38 85 ALA A O 1
ATOM 627 N N . ALA A 1 86 ? 11.432 -5.564 -13.568 1.00 91.44 86 ALA A N 1
ATOM 628 C CA . ALA A 1 86 ? 11.632 -6.341 -14.786 1.00 91.44 86 ALA A CA 1
ATOM 629 C C . ALA A 1 86 ? 11.665 -5.485 -16.066 1.00 91.44 86 ALA A C 1
ATOM 631 O O . ALA A 1 86 ? 12.256 -5.910 -17.055 1.00 91.44 86 ALA A O 1
ATOM 632 N N . ARG A 1 87 ? 11.060 -4.286 -16.069 1.00 91.56 87 ARG A N 1
ATOM 633 C CA . ARG A 1 87 ? 10.989 -3.426 -17.266 1.00 91.56 87 ARG A CA 1
ATOM 634 C C . ARG A 1 87 ? 12.291 -2.692 -17.553 1.00 91.56 87 ARG A C 1
ATOM 636 O O . ARG A 1 87 ? 12.760 -2.681 -18.687 1.00 91.56 87 ARG A O 1
ATOM 643 N N . SER A 1 88 ? 12.863 -2.034 -16.546 1.00 92.94 88 SER A N 1
ATOM 644 C CA . SER A 1 88 ? 14.109 -1.287 -16.711 1.00 92.94 88 SER A CA 1
ATOM 645 C C . SER A 1 88 ? 14.778 -0.987 -15.367 1.00 92.94 88 SER A C 1
ATOM 647 O O . SER A 1 88 ? 14.156 -1.011 -14.304 1.00 92.94 88 SER A O 1
ATOM 649 N N . THR A 1 89 ? 16.066 -0.625 -15.399 1.00 94.06 89 THR A N 1
ATOM 650 C CA . THR A 1 89 ? 16.750 -0.122 -14.192 1.00 94.06 89 THR A CA 1
ATOM 651 C C . THR A 1 89 ? 16.164 1.213 -13.716 1.00 94.06 89 THR A C 1
ATOM 653 O O . THR A 1 89 ? 16.167 1.475 -12.513 1.00 94.06 89 THR A O 1
ATOM 656 N N . GLY A 1 90 ? 15.663 2.049 -14.633 1.00 95.00 90 GLY A N 1
ATOM 657 C CA . GLY A 1 90 ? 14.993 3.307 -14.298 1.00 95.00 90 GLY A CA 1
ATOM 658 C C . GLY A 1 90 ? 13.683 3.064 -13.550 1.00 95.00 90 GLY A C 1
ATOM 659 O O . GLY A 1 90 ? 13.484 3.622 -12.476 1.00 95.00 90 GLY A O 1
ATOM 660 N N . ASP A 1 91 ? 12.857 2.152 -14.055 1.00 88.94 91 ASP A N 1
ATOM 661 C CA . ASP A 1 91 ? 11.582 1.745 -13.460 1.00 88.94 91 ASP A CA 1
ATOM 662 C C . ASP A 1 91 ? 11.776 1.111 -12.087 1.00 88.94 91 ASP A C 1
ATOM 664 O O . ASP A 1 91 ? 11.029 1.415 -11.159 1.00 88.94 91 ASP A O 1
ATOM 668 N N . ARG A 1 92 ? 12.810 0.273 -11.935 1.00 92.25 92 ARG A N 1
ATOM 669 C CA . ARG A 1 92 ? 13.202 -0.274 -10.633 1.00 92.25 92 ARG A CA 1
ATOM 670 C C . ARG A 1 92 ? 13.485 0.841 -9.630 1.00 92.25 92 ARG A C 1
ATOM 672 O O . ARG A 1 92 ? 12.876 0.869 -8.570 1.00 92.25 92 ARG A O 1
ATOM 679 N N . ARG A 1 93 ? 14.376 1.779 -9.982 1.00 94.19 93 ARG A N 1
ATOM 680 C CA . ARG A 1 93 ? 14.740 2.913 -9.113 1.00 94.19 93 ARG A CA 1
ATOM 681 C C . ARG A 1 93 ? 13.529 3.782 -8.788 1.00 94.19 93 ARG A C 1
ATOM 683 O O . ARG A 1 93 ? 13.386 4.226 -7.655 1.00 94.19 93 ARG A O 1
ATOM 690 N N . PHE A 1 94 ? 12.660 4.002 -9.771 1.00 90.00 94 PHE A N 1
ATOM 691 C CA . PHE A 1 94 ? 11.412 4.725 -9.581 1.00 90.00 94 PHE A CA 1
ATOM 692 C C . PHE A 1 94 ? 10.505 4.020 -8.569 1.00 90.00 94 PHE A C 1
ATOM 694 O O . PHE A 1 94 ? 10.056 4.654 -7.621 1.00 90.00 94 PHE A O 1
ATOM 701 N N . ALA A 1 95 ? 10.276 2.714 -8.717 1.00 89.69 95 ALA A N 1
ATOM 702 C CA . ALA A 1 95 ? 9.458 1.946 -7.785 1.00 89.69 95 ALA A CA 1
ATOM 703 C C . ALA A 1 95 ? 10.081 1.893 -6.378 1.00 89.69 95 ALA A C 1
ATOM 705 O O . ALA A 1 95 ? 9.377 2.087 -5.388 1.00 89.69 95 ALA A O 1
ATOM 706 N N . ASP A 1 96 ? 11.397 1.703 -6.285 1.00 92.38 96 ASP A N 1
ATOM 707 C CA . ASP A 1 96 ? 12.130 1.692 -5.016 1.00 92.38 96 ASP A CA 1
ATOM 708 C C . ASP A 1 96 ? 12.038 3.030 -4.267 1.00 92.38 96 ASP A C 1
ATOM 710 O O . ASP A 1 96 ? 12.070 3.035 -3.040 1.00 92.38 96 ASP A O 1
ATOM 714 N N . ALA A 1 97 ? 11.876 4.151 -4.976 1.00 92.88 97 ALA A N 1
ATOM 715 C CA . ALA A 1 97 ? 11.607 5.453 -4.367 1.00 92.88 97 ALA A CA 1
ATOM 716 C C . ALA A 1 97 ? 10.111 5.666 -4.063 1.00 92.88 97 ALA A C 1
ATOM 718 O O . ALA A 1 97 ? 9.754 6.169 -2.996 1.00 92.88 97 ALA A O 1
ATOM 719 N N . LEU A 1 98 ? 9.228 5.285 -4.992 1.00 91.50 98 LEU A N 1
ATOM 720 C CA . LEU A 1 98 ? 7.796 5.569 -4.920 1.00 91.50 98 LEU A CA 1
ATOM 721 C C . LEU A 1 98 ? 7.103 4.803 -3.789 1.00 91.50 98 LEU A C 1
ATOM 723 O O . LEU A 1 98 ? 6.404 5.417 -2.989 1.00 91.50 98 LEU A O 1
ATOM 727 N N . PHE A 1 99 ? 7.265 3.478 -3.720 1.00 92.38 99 PHE A N 1
ATOM 728 C CA . PHE A 1 99 ? 6.497 2.647 -2.782 1.00 92.38 99 PHE A CA 1
ATOM 729 C C . PHE A 1 99 ? 6.759 3.011 -1.309 1.00 92.38 99 PHE A C 1
ATOM 731 O O . PHE A 1 99 ? 5.783 3.254 -0.598 1.00 92.38 99 PHE A O 1
ATOM 738 N N . PRO A 1 100 ? 8.019 3.163 -0.849 1.00 95.00 100 PRO A N 1
ATOM 739 C CA . PRO A 1 100 ? 8.290 3.623 0.515 1.00 95.00 100 PRO A CA 1
ATOM 740 C C . PRO A 1 100 ? 7.770 5.039 0.785 1.00 95.00 100 PRO A C 1
ATOM 742 O O . PRO A 1 100 ? 7.284 5.323 1.878 1.00 95.00 100 PRO A O 1
ATOM 745 N N . SER A 1 101 ? 7.839 5.934 -0.210 1.00 94.12 101 SER A N 1
ATOM 746 C CA . SER A 1 101 ? 7.282 7.283 -0.072 1.00 94.12 101 SER A CA 1
ATOM 747 C C . SER A 1 101 ? 5.768 7.245 0.126 1.00 94.12 101 SER A C 1
ATOM 749 O O . SER A 1 101 ? 5.258 7.956 0.986 1.00 94.12 101 SER A O 1
ATOM 751 N N . LEU A 1 102 ? 5.051 6.416 -0.638 1.00 93.69 102 LEU A N 1
ATOM 752 C CA . LEU A 1 102 ? 3.605 6.247 -0.496 1.00 93.69 102 LEU A CA 1
ATOM 753 C C . LEU A 1 102 ? 3.240 5.629 0.854 1.00 93.69 102 LEU A C 1
ATOM 755 O O . LEU A 1 102 ? 2.335 6.131 1.515 1.00 93.69 102 LEU A O 1
ATOM 759 N N . GLU A 1 103 ? 3.952 4.586 1.288 1.00 95.25 103 GLU A N 1
ATOM 760 C CA . GLU A 1 103 ? 3.742 3.979 2.608 1.00 95.25 103 GLU A CA 1
ATOM 761 C C . GLU A 1 103 ? 3.890 5.015 3.718 1.00 95.25 103 GLU A C 1
ATOM 763 O O . GLU A 1 103 ? 3.016 5.113 4.579 1.00 95.25 103 GLU A O 1
ATOM 768 N N . LYS A 1 104 ? 4.942 5.840 3.663 1.00 96.31 104 LYS A N 1
ATOM 769 C CA . LYS A 1 104 ? 5.146 6.932 4.616 1.00 96.31 104 LYS A CA 1
ATOM 770 C C . LYS A 1 104 ? 3.991 7.936 4.579 1.00 96.31 104 LYS A C 1
ATOM 772 O O . LYS A 1 104 ? 3.402 8.210 5.619 1.00 96.31 104 LYS A O 1
ATOM 777 N N . THR A 1 105 ? 3.637 8.447 3.399 1.00 94.94 105 THR A N 1
ATOM 778 C CA . THR A 1 105 ? 2.559 9.437 3.242 1.00 94.94 105 THR A CA 1
ATOM 779 C C . THR A 1 105 ? 1.223 8.920 3.769 1.00 94.94 105 THR A C 1
ATOM 781 O O . THR A 1 105 ? 0.532 9.634 4.492 1.00 94.94 105 THR A O 1
ATOM 784 N N . TYR A 1 106 ? 0.849 7.681 3.448 1.00 95.19 106 TYR A N 1
ATOM 785 C CA . TYR A 1 106 ? -0.395 7.114 3.960 1.00 95.19 106 TYR A CA 1
ATOM 786 C C . TYR A 1 106 ? -0.311 6.809 5.455 1.00 95.19 106 TYR A C 1
ATOM 788 O O . TYR A 1 106 ? -1.300 7.008 6.154 1.00 95.19 106 TYR A O 1
ATOM 796 N N . SER A 1 107 ? 0.852 6.396 5.968 1.00 96.06 107 SER A N 1
ATOM 797 C CA . SER A 1 107 ? 1.028 6.143 7.405 1.00 96.06 107 SER A CA 1
ATOM 798 C C . SER A 1 107 ? 0.882 7.420 8.229 1.00 96.06 107 SER A C 1
ATOM 800 O O . SER A 1 107 ? 0.342 7.376 9.329 1.00 96.06 107 SER A O 1
ATOM 802 N N . GLU A 1 108 ? 1.327 8.559 7.694 1.00 94.38 108 GLU A N 1
ATOM 803 C CA . GLU A 1 108 ? 1.083 9.882 8.277 1.00 94.38 108 GLU A CA 1
ATOM 804 C C . GLU A 1 108 ? -0.401 10.277 8.167 1.00 94.38 108 GLU A C 1
ATOM 806 O O . GLU A 1 108 ? -0.961 10.863 9.091 1.00 94.38 108 GLU A O 1
ATOM 811 N N . ALA A 1 109 ? -1.065 9.928 7.059 1.00 91.94 109 ALA A N 1
ATOM 812 C CA . ALA A 1 109 ? -2.465 10.274 6.814 1.00 91.94 109 ALA A CA 1
ATOM 813 C C . ALA A 1 109 ? -3.481 9.463 7.639 1.00 91.94 109 ALA A C 1
ATOM 815 O O . ALA A 1 109 ? -4.575 9.977 7.879 1.00 91.94 109 ALA A O 1
ATOM 816 N N . TYR A 1 110 ? -3.138 8.235 8.041 1.00 92.69 110 TYR A N 1
ATOM 817 C CA . TYR A 1 110 ? -3.986 7.310 8.807 1.00 92.69 110 TYR A CA 1
ATOM 818 C C . TYR A 1 110 ? -3.435 6.999 10.209 1.00 92.69 110 TYR A C 1
ATOM 820 O O . TYR A 1 110 ? -3.999 6.184 10.934 1.00 92.69 110 TYR A O 1
ATOM 828 N N . GLY A 1 111 ? -2.374 7.696 10.633 1.00 89.62 111 GLY A N 1
ATOM 829 C CA . GLY A 1 111 ? -1.712 7.473 11.919 1.00 89.62 111 GLY A CA 1
ATOM 830 C C . GLY A 1 111 ? -2.505 7.914 13.155 1.00 89.62 111 GLY A C 1
ATOM 831 O O . GLY A 1 111 ? -2.000 7.763 14.266 1.00 89.62 111 GLY A O 1
ATOM 832 N N . THR A 1 112 ? -3.714 8.463 12.992 1.00 90.56 112 THR A N 1
ATOM 833 C CA . THR A 1 112 ? -4.587 8.852 14.110 1.00 90.56 112 THR A CA 1
ATOM 834 C C . THR A 1 112 ? -5.952 8.157 14.028 1.00 90.56 112 THR A C 1
ATOM 836 O O . THR A 1 112 ? -6.466 7.954 12.922 1.00 90.56 112 THR A O 1
ATOM 839 N N . PRO A 1 113 ? -6.580 7.808 15.169 1.00 91.12 113 PRO A N 1
ATOM 840 C CA . PRO A 1 113 ? -7.850 7.076 15.182 1.00 91.12 113 PRO A CA 1
ATOM 841 C C . PRO A 1 113 ? -8.988 7.773 14.426 1.00 91.12 113 PRO A C 1
ATOM 843 O O . PRO A 1 113 ? -9.843 7.110 13.848 1.00 91.12 113 PRO A O 1
ATOM 846 N N . GLU A 1 114 ? -8.994 9.107 14.371 1.00 94.19 114 GLU A N 1
ATOM 847 C CA . GLU A 1 114 ? -10.039 9.897 13.703 1.00 94.19 114 GLU A CA 1
ATOM 848 C C . GLU A 1 114 ? -10.041 9.701 12.181 1.00 94.19 114 GLU A C 1
ATOM 850 O O . GLU A 1 114 ? -11.028 9.997 11.510 1.00 94.19 114 GLU A O 1
ATOM 855 N N . ARG A 1 115 ? -8.931 9.210 11.620 1.00 94.62 115 ARG A N 1
ATOM 856 C CA . ARG A 1 115 ? -8.778 8.928 10.188 1.00 94.62 115 ARG A CA 1
ATOM 857 C C . ARG A 1 115 ? -9.290 7.542 9.804 1.00 94.62 115 ARG A C 1
ATOM 859 O O . ARG A 1 115 ? -9.483 7.278 8.618 1.00 94.62 115 ARG A O 1
ATOM 866 N N . CYS A 1 116 ? -9.569 6.688 10.786 1.00 95.06 116 CYS A N 1
ATOM 867 C CA . CYS A 1 116 ? -10.139 5.359 10.602 1.00 95.06 116 CYS A CA 1
ATOM 868 C C . CYS A 1 116 ? -11.666 5.418 10.507 1.00 95.06 116 CYS A C 1
ATOM 870 O O . CYS A 1 116 ? -12.395 4.885 11.342 1.00 95.06 116 CYS A O 1
ATOM 872 N N . THR A 1 117 ? -12.157 6.117 9.485 1.00 96.81 117 THR A N 1
ATOM 873 C CA . THR A 1 117 ? -13.592 6.275 9.242 1.00 96.81 117 THR A CA 1
ATOM 874 C C . THR A 1 117 ? -14.189 5.045 8.552 1.00 96.81 117 THR A 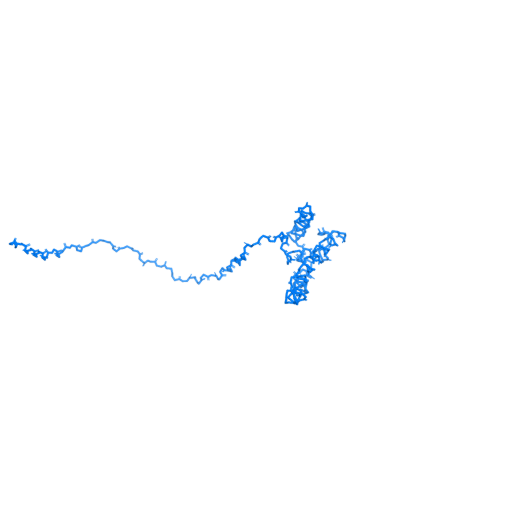C 1
ATOM 876 O O . THR A 1 117 ? -13.477 4.187 8.022 1.00 96.81 117 THR A O 1
ATOM 879 N N . THR A 1 118 ? -15.522 4.972 8.495 1.00 97.12 118 THR A N 1
ATOM 880 C CA . THR A 1 118 ? -16.223 3.898 7.766 1.00 97.12 118 THR A CA 1
ATOM 881 C C . THR A 1 118 ? -15.815 3.872 6.290 1.00 97.12 118 THR A C 1
ATOM 883 O O . THR A 1 118 ? -15.669 2.801 5.702 1.00 97.12 118 THR A O 1
ATOM 886 N N . GLU A 1 119 ? -15.553 5.038 5.700 1.00 95.75 119 GLU A N 1
ATOM 887 C CA . GLU A 1 119 ? -15.080 5.184 4.324 1.00 95.75 119 GLU A CA 1
ATOM 888 C C . GLU A 1 119 ? -13.669 4.619 4.148 1.00 95.75 119 GLU A C 1
ATOM 890 O O . GLU A 1 119 ? -13.409 3.944 3.154 1.00 95.75 119 GLU A O 1
ATOM 895 N N . ALA A 1 120 ? -12.769 4.832 5.115 1.00 95.44 120 ALA A N 1
ATOM 896 C CA . ALA A 1 120 ? -11.431 4.244 5.085 1.00 95.44 120 ALA A CA 1
ATOM 897 C C . ALA A 1 120 ? -11.503 2.707 5.115 1.00 95.44 120 ALA A C 1
ATOM 899 O O . ALA A 1 120 ? -10.852 2.032 4.315 1.00 95.44 120 ALA A O 1
ATOM 900 N N . HIS A 1 121 ? -12.360 2.147 5.974 1.00 97.50 121 HIS A N 1
ATOM 901 C CA . HIS A 1 121 ? -12.586 0.701 6.041 1.00 97.50 121 HIS A CA 1
ATOM 902 C C . HIS A 1 121 ? -13.180 0.158 4.734 1.00 97.50 121 HIS A C 1
ATOM 904 O O . HIS A 1 121 ? -12.718 -0.860 4.217 1.00 97.50 121 HIS A O 1
ATOM 910 N N . ALA A 1 122 ? -14.186 0.839 4.180 1.00 96.88 122 ALA A N 1
ATOM 911 C CA . ALA A 1 122 ? -14.811 0.454 2.917 1.00 96.88 122 ALA A CA 1
ATOM 912 C C . ALA A 1 122 ? -13.811 0.497 1.754 1.00 96.88 122 ALA A C 1
ATOM 914 O O . ALA A 1 122 ? -13.782 -0.417 0.934 1.00 96.88 122 ALA A O 1
ATOM 915 N N . PHE A 1 123 ? -12.949 1.513 1.721 1.00 95.50 123 PHE A N 1
ATOM 916 C CA . PHE A 1 123 ? -11.886 1.632 0.732 1.00 95.50 123 PHE A CA 1
ATOM 917 C C . PHE A 1 123 ? -10.897 0.461 0.806 1.00 95.50 123 PHE A C 1
ATOM 919 O O . PHE A 1 123 ? -10.567 -0.128 -0.224 1.00 95.50 123 PHE A O 1
ATOM 926 N N . ALA A 1 124 ? -10.444 0.089 2.009 1.00 96.69 124 ALA A N 1
ATOM 927 C CA . ALA A 1 124 ? -9.509 -1.022 2.176 1.00 96.69 124 ALA A CA 1
ATOM 928 C C . ALA A 1 124 ? -10.108 -2.351 1.677 1.00 96.69 124 ALA A C 1
ATOM 930 O O . ALA A 1 124 ? -9.430 -3.117 0.988 1.00 96.69 124 ALA A O 1
ATOM 931 N N . ARG A 1 125 ? -11.398 -2.584 1.951 1.00 97.81 125 ARG A N 1
ATOM 932 C CA . ARG A 1 125 ? -12.140 -3.768 1.487 1.00 97.81 125 ARG A CA 1
ATOM 933 C C . ARG A 1 125 ? -12.358 -3.775 -0.028 1.00 97.81 125 ARG A C 1
ATOM 935 O O . ARG A 1 125 ? -12.068 -4.782 -0.666 1.00 97.81 125 ARG A O 1
ATOM 942 N N . ASP A 1 126 ? -12.777 -2.655 -0.623 1.00 95.81 126 ASP A N 1
ATOM 943 C CA . ASP A 1 126 ? -12.917 -2.551 -2.086 1.00 95.81 126 ASP A CA 1
ATOM 944 C C . ASP A 1 126 ? -11.579 -2.814 -2.792 1.00 95.81 126 ASP A C 1
ATOM 946 O O . ASP A 1 126 ? -11.521 -3.513 -3.809 1.00 95.81 126 ASP A O 1
ATOM 950 N N . MET A 1 127 ? -10.470 -2.313 -2.236 1.00 95.31 127 MET A N 1
ATOM 951 C CA . MET A 1 127 ? -9.156 -2.593 -2.804 1.00 95.31 127 MET A CA 1
ATOM 952 C C . MET A 1 127 ? -8.742 -4.057 -2.679 1.00 95.31 127 MET A C 1
ATOM 954 O O . MET A 1 127 ? -8.182 -4.590 -3.639 1.00 95.31 127 MET A O 1
ATOM 958 N N . LEU A 1 128 ? -9.033 -4.723 -1.560 1.00 96.12 128 LEU A N 1
ATOM 959 C CA . LEU A 1 128 ? -8.814 -6.165 -1.427 1.00 96.12 128 LEU A CA 1
ATOM 960 C C . LEU A 1 128 ? -9.576 -6.938 -2.513 1.00 96.12 128 LEU A C 1
ATOM 962 O O . LEU A 1 128 ? -9.001 -7.794 -3.189 1.00 96.12 128 LEU A O 1
ATOM 966 N N . ASP A 1 129 ? -10.839 -6.590 -2.751 1.00 95.12 129 ASP A N 1
ATOM 967 C CA . ASP A 1 129 ? -11.648 -7.233 -3.785 1.00 95.12 129 ASP A CA 1
ATOM 968 C C . ASP A 1 129 ? -11.081 -6.997 -5.191 1.00 95.12 129 ASP A C 1
ATOM 970 O O . ASP A 1 129 ? -11.041 -7.914 -6.017 1.00 95.12 129 ASP A O 1
ATOM 974 N N . ARG A 1 130 ? -10.576 -5.790 -5.477 1.00 91.88 130 ARG A N 1
ATOM 975 C CA . ARG A 1 130 ? -9.869 -5.499 -6.738 1.00 91.88 130 ARG A CA 1
ATOM 976 C C . ARG A 1 130 ? -8.591 -6.321 -6.879 1.00 91.88 130 ARG A C 1
ATOM 978 O O . ARG A 1 130 ? -8.344 -6.849 -7.962 1.00 91.88 130 ARG A O 1
ATOM 985 N N . VAL A 1 131 ? -7.806 -6.463 -5.810 1.00 92.25 131 VAL A N 1
ATOM 986 C CA . VAL A 1 131 ? -6.595 -7.301 -5.792 1.00 92.25 131 VAL A CA 1
ATOM 987 C C . VAL A 1 131 ? -6.941 -8.763 -6.080 1.00 92.25 131 VAL A C 1
ATOM 989 O O . VAL A 1 131 ? -6.277 -9.410 -6.893 1.00 92.25 131 VAL A O 1
ATOM 992 N N . ARG A 1 132 ? -8.012 -9.279 -5.471 1.00 93.50 132 ARG A N 1
ATOM 993 C CA . ARG A 1 132 ? -8.487 -10.652 -5.686 1.00 93.50 132 ARG A CA 1
ATOM 994 C C . ARG A 1 132 ? -8.977 -10.874 -7.116 1.00 93.50 132 ARG A C 1
ATOM 996 O O . ARG A 1 132 ? -8.607 -11.878 -7.720 1.00 93.50 132 ARG A O 1
ATOM 1003 N N . ARG A 1 133 ? -9.713 -9.920 -7.699 1.00 91.56 133 ARG A N 1
ATOM 1004 C CA . ARG A 1 133 ? -10.108 -9.962 -9.121 1.00 91.56 133 ARG A CA 1
ATOM 1005 C C . ARG A 1 133 ? -8.897 -9.937 -10.055 1.00 91.56 133 ARG A C 1
ATOM 1007 O O . ARG A 1 133 ? -8.834 -10.735 -10.984 1.00 91.56 133 ARG A O 1
ATOM 1014 N N . ALA A 1 134 ? -7.905 -9.089 -9.777 1.00 86.00 134 ALA A N 1
ATOM 1015 C CA . ALA A 1 134 ? -6.679 -9.013 -10.574 1.00 86.00 134 ALA A CA 1
ATOM 1016 C C . ALA A 1 134 ? -5.870 -10.324 -10.557 1.00 86.00 134 ALA A C 1
ATOM 1018 O O . ALA A 1 134 ? -5.175 -10.626 -11.520 1.00 86.00 134 ALA A O 1
ATOM 1019 N N . LYS A 1 135 ? -5.972 -11.128 -9.488 1.00 80.44 135 LYS A N 1
ATOM 1020 C CA . LYS A 1 135 ? -5.338 -12.454 -9.400 1.00 80.44 135 LYS A CA 1
ATOM 1021 C C . LYS A 1 135 ? -6.034 -13.519 -10.261 1.00 80.44 135 LYS A C 1
ATOM 1023 O O . LYS A 1 135 ? -5.389 -14.489 -10.632 1.00 80.44 135 LYS A O 1
ATOM 1028 N N . GLN A 1 136 ? -7.330 -13.371 -10.532 1.00 76.00 136 GLN A N 1
ATOM 1029 C CA . GLN A 1 136 ? -8.136 -14.369 -11.250 1.00 76.00 136 GLN A CA 1
ATOM 1030 C C . GLN A 1 136 ? -8.141 -14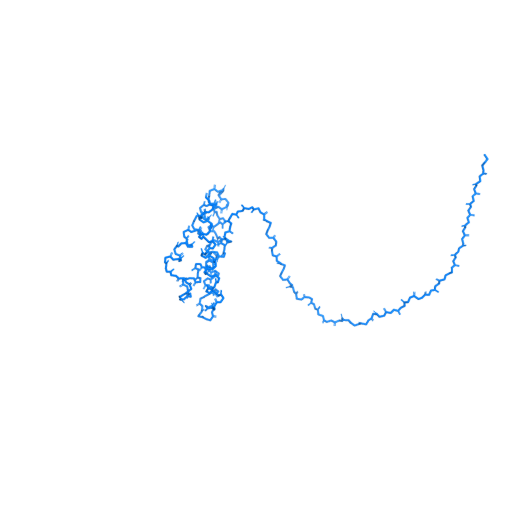.170 -12.774 1.00 76.00 136 GLN A C 1
ATOM 1032 O O . GLN A 1 136 ? -8.497 -15.094 -13.496 1.00 76.00 136 GLN A O 1
ATOM 1037 N N . GLY A 1 137 ? -7.794 -12.972 -13.254 1.00 60.34 137 GLY A N 1
ATOM 1038 C CA . GLY A 1 137 ? -7.843 -12.599 -14.674 1.00 60.34 137 GLY A CA 1
ATOM 1039 C C . GLY A 1 137 ? -6.486 -12.485 -15.374 1.00 60.34 137 GLY A C 1
ATOM 1040 O O . GLY A 1 137 ? -6.431 -11.871 -16.437 1.00 60.34 137 GLY A O 1
ATOM 1041 N N . GLY A 1 138 ? -5.409 -12.997 -14.772 1.00 45.94 138 GLY A N 1
ATOM 1042 C CA . GLY A 1 138 ? -4.064 -13.067 -15.363 1.00 45.94 138 GLY A CA 1
ATOM 1043 C C . GLY A 1 138 ? -3.642 -14.506 -15.595 1.00 45.94 138 GLY A C 1
ATOM 1044 O O . GLY A 1 138 ? -2.863 -14.721 -16.545 1.00 45.94 138 GLY A O 1
#

Sequence (138 aa):
MLRIWPRIWGVLAVAALTATAMVWFVNPPSRRSAPVAIAEEPMPIAPSGLAVAAKVIGLQCGGALTPDEVAEIDAYIGRVRAGYAARSTGDRRFADALFPSLEKTYSEAYGTPERCTTEAHAFARDMLDRVRRAKQGG

Secondary structure (DSSP, 8-state):
---------------------------------------------S-HHHHHHHHHHHHHSTTSS-HHHHHHHHHHHHHHHHHHHHH-HHHHHHHHHHHHHHHHHHHHHSSSGGG--HHHHHHHHHHHHHHHHHHH--